Protein AF-A0A5P0Z0R4-F1 (afdb_monomer_lite)

Sequence (110 aa):
MEQRVRVVLVPADGFDPKLEEIGWFADQLAQVPAAAGAVPRRAAGVRVRLFCEGGQLGYAVEGPQRAAALLRTSAYADVEVGSGQEKSGGVPRIRFEGVPPVSASAGEEG

pLDDT: mean 79.07, std 16.14, range [39.25, 93.69]

Structure (mmCIF, N/CA/C/O backbone):
data_AF-A0A5P0Z0R4-F1
#
_entry.id   AF-A0A5P0Z0R4-F1
#
loop_
_atom_site.group_PDB
_atom_site.id
_atom_site.type_symbol
_atom_site.label_atom_id
_atom_site.label_alt_id
_atom_site.label_comp_id
_atom_site.label_asym_id
_atom_site.label_entity_id
_atom_site.label_seq_id
_atom_site.pdbx_PDB_ins_code
_atom_site.Cartn_x
_atom_site.Cartn_y
_atom_site.Cartn_z
_atom_site.occupancy
_atom_site.B_iso_or_equiv
_atom_site.auth_seq_id
_atom_site.auth_comp_id
_atom_site.auth_asym_id
_atom_site.auth_atom_id
_atom_site.pdbx_PDB_model_num
ATOM 1 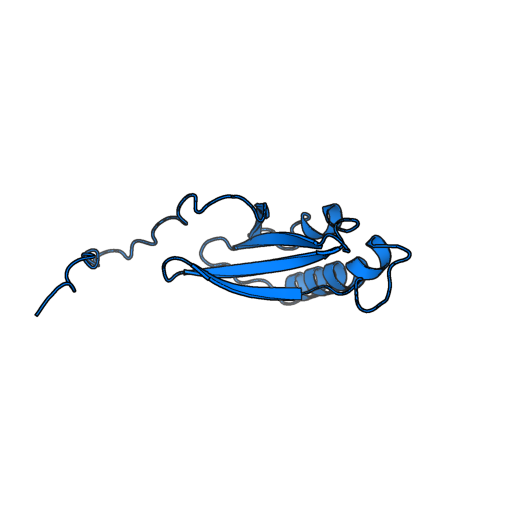N N . MET A 1 1 ? -13.808 19.358 9.668 1.00 51.12 1 MET A N 1
ATOM 2 C CA . MET A 1 1 ? -12.999 18.123 9.768 1.00 51.12 1 MET A CA 1
ATOM 3 C C . MET A 1 1 ? -12.632 17.687 8.364 1.00 51.12 1 MET A C 1
ATOM 5 O O . MET A 1 1 ? -13.532 17.506 7.556 1.00 51.12 1 MET A O 1
ATOM 9 N N . GLU A 1 2 ? -11.345 17.579 8.044 1.00 64.50 2 GLU A N 1
ATOM 10 C CA . GLU A 1 2 ? -10.914 17.054 6.744 1.00 64.50 2 GLU A CA 1
ATOM 11 C C . GLU A 1 2 ? -11.076 15.532 6.726 1.00 64.50 2 GLU A C 1
ATOM 13 O O . GLU A 1 2 ? -10.467 14.826 7.529 1.00 64.50 2 GLU A O 1
ATOM 18 N N . GLN A 1 3 ? -11.941 15.042 5.835 1.00 84.81 3 GLN A N 1
ATOM 19 C CA . GLN A 1 3 ? -12.183 13.613 5.663 1.00 84.81 3 GLN A CA 1
ATOM 20 C C . GLN A 1 3 ? -10.964 12.961 5.003 1.00 84.81 3 GLN A C 1
ATOM 22 O O . GLN A 1 3 ? -10.476 13.411 3.960 1.00 84.81 3 GLN A O 1
ATOM 27 N N . ARG A 1 4 ? -10.471 11.896 5.634 1.00 89.69 4 ARG A N 1
ATOM 28 C CA . ARG A 1 4 ? -9.402 11.047 5.114 1.00 89.69 4 ARG A CA 1
ATOM 29 C C . ARG A 1 4 ? -9.992 9.733 4.636 1.00 89.69 4 ARG A C 1
ATOM 31 O O . ARG A 1 4 ? -10.895 9.197 5.271 1.00 89.69 4 ARG A O 1
ATOM 38 N N . VAL A 1 5 ? -9.443 9.213 3.551 1.00 90.75 5 VAL A N 1
ATOM 39 C CA . VAL A 1 5 ? -9.730 7.863 3.076 1.00 90.75 5 VAL A CA 1
ATOM 40 C C . VAL A 1 5 ? -8.638 6.927 3.577 1.00 90.75 5 VAL A C 1
ATOM 42 O O . VAL A 1 5 ? -7.464 7.303 3.605 1.00 90.75 5 VAL A O 1
ATOM 45 N N . ARG A 1 6 ? -9.026 5.710 3.953 1.00 92.19 6 ARG A N 1
ATOM 46 C CA . ARG A 1 6 ? -8.116 4.604 4.249 1.00 92.19 6 ARG A CA 1
ATOM 47 C C . ARG A 1 6 ? -8.327 3.506 3.216 1.00 92.19 6 ARG A C 1
ATOM 49 O O . ARG A 1 6 ? -9.465 3.147 2.916 1.00 92.19 6 ARG A O 1
ATOM 56 N N . VAL A 1 7 ? -7.223 2.983 2.712 1.00 91.75 7 VAL A N 1
ATOM 57 C CA . VAL A 1 7 ? -7.177 1.902 1.734 1.00 91.75 7 VAL A CA 1
ATOM 58 C C . VAL A 1 7 ? -6.320 0.787 2.316 1.00 91.75 7 VAL A C 1
ATOM 60 O O . VAL A 1 7 ? -5.227 1.059 2.813 1.00 91.75 7 VAL A O 1
ATOM 63 N N . VAL A 1 8 ? -6.843 -0.437 2.324 1.00 92.00 8 VAL A N 1
ATOM 64 C CA . VAL A 1 8 ? -6.131 -1.617 2.832 1.00 92.00 8 VAL A CA 1
ATOM 65 C C . VAL A 1 8 ? -5.353 -2.236 1.680 1.00 92.00 8 VAL A C 1
ATOM 67 O O . VAL A 1 8 ? -5.882 -2.356 0.579 1.00 92.00 8 VAL A O 1
ATOM 70 N N . LEU A 1 9 ? -4.102 -2.595 1.939 1.00 90.88 9 LEU A N 1
ATOM 71 C CA . LEU A 1 9 ? -3.236 -3.275 0.986 1.00 90.88 9 LEU A CA 1
ATOM 72 C C . LEU A 1 9 ? -3.160 -4.743 1.395 1.00 90.88 9 LEU A C 1
ATOM 74 O O . LEU A 1 9 ? -2.734 -5.045 2.513 1.00 90.88 9 LEU A O 1
ATOM 78 N N . VAL A 1 10 ? -3.605 -5.626 0.507 1.00 89.81 10 VAL A N 1
ATOM 79 C CA . VAL A 1 10 ? -3.627 -7.073 0.724 1.00 89.81 10 VAL A CA 1
ATOM 80 C C . VAL A 1 10 ? -2.598 -7.700 -0.214 1.00 89.81 10 VAL A C 1
ATOM 82 O O . VAL A 1 10 ? -2.866 -7.818 -1.409 1.00 89.81 10 VAL A O 1
ATOM 85 N N . PRO A 1 11 ? -1.396 -8.032 0.282 1.00 88.62 11 PRO A N 1
ATOM 86 C CA . PRO A 1 11 ? -0.399 -8.710 -0.532 1.00 88.62 11 PRO A CA 1
ATOM 87 C C . PRO A 1 11 ? -0.829 -10.151 -0.819 1.00 88.62 11 PRO A C 1
ATOM 89 O O . PRO A 1 11 ? -1.399 -10.819 0.049 1.00 88.62 11 PRO A O 1
ATOM 92 N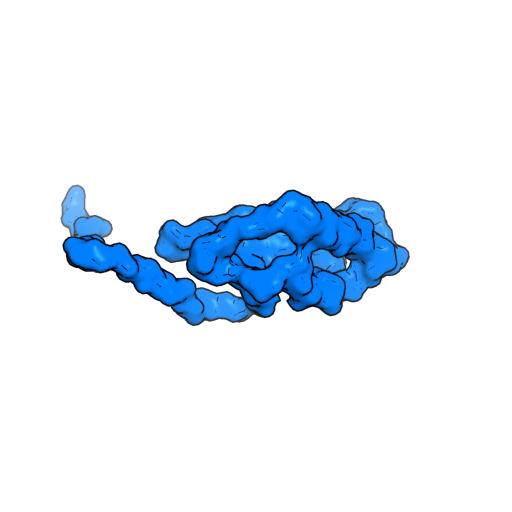 N . ALA A 1 12 ? -0.523 -10.630 -2.022 1.00 87.62 12 ALA A N 1
ATOM 93 C CA . ALA A 1 12 ? -0.631 -12.041 -2.361 1.00 87.62 12 ALA A CA 1
ATOM 94 C C . ALA A 1 12 ? 0.375 -12.892 -1.562 1.00 87.62 12 ALA A C 1
ATOM 96 O O . ALA A 1 12 ? 1.340 -12.386 -0.976 1.00 87.62 12 ALA A O 1
ATOM 97 N N . ASP A 1 13 ? 0.154 -14.207 -1.550 1.00 85.38 13 ASP A N 1
ATOM 98 C CA . ASP A 1 13 ? 1.109 -15.147 -0.963 1.00 85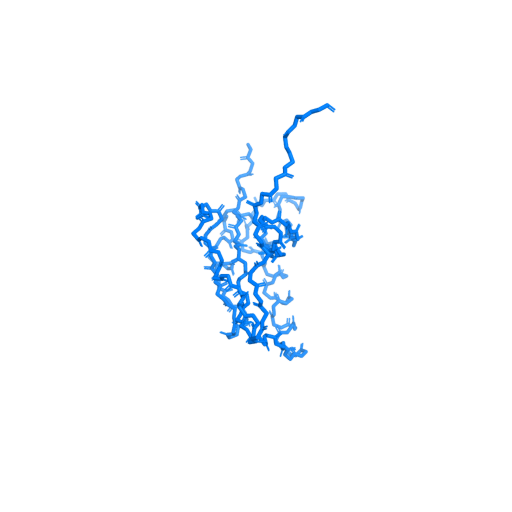.38 13 ASP A CA 1
ATOM 99 C C . ASP A 1 13 ? 2.455 -15.071 -1.700 1.00 85.38 13 ASP A C 1
ATOM 101 O O . ASP A 1 13 ? 2.499 -15.033 -2.930 1.00 85.38 13 ASP A O 1
ATOM 105 N N . GLY A 1 14 ? 3.553 -15.001 -0.944 1.00 85.50 14 GLY A N 1
ATOM 106 C CA . GLY A 1 14 ? 4.897 -14.873 -1.514 1.00 85.50 14 GLY A CA 1
ATOM 107 C C . GLY A 1 14 ? 5.233 -13.498 -2.104 1.00 85.50 14 GLY A C 1
ATOM 108 O O . GLY A 1 14 ? 6.215 -13.400 -2.833 1.00 85.50 14 GLY A O 1
ATOM 109 N N . PHE A 1 15 ? 4.457 -12.449 -1.799 1.00 89.06 15 PHE A N 1
ATOM 110 C CA . PHE A 1 15 ? 4.762 -11.079 -2.219 1.00 89.06 15 PHE A CA 1
ATOM 111 C C . PHE A 1 15 ? 6.201 -10.670 -1.853 1.00 89.06 15 PHE A C 1
ATOM 113 O O . PHE A 1 15 ? 6.538 -10.526 -0.675 1.00 89.06 15 PHE A O 1
ATOM 120 N N . ASP A 1 16 ? 7.023 -10.451 -2.880 1.00 91.06 16 ASP A N 1
ATOM 121 C CA . ASP A 1 16 ? 8.424 -10.032 -2.785 1.00 91.06 16 ASP A CA 1
ATOM 122 C C . ASP A 1 16 ? 8.695 -8.957 -3.854 1.00 91.06 16 ASP A C 1
ATOM 124 O O . ASP A 1 16 ? 9.092 -9.272 -4.981 1.00 91.06 16 ASP A O 1
ATOM 128 N N . PRO A 1 17 ? 8.377 -7.680 -3.563 1.00 89.75 17 PRO A N 1
ATOM 129 C CA . PRO A 1 17 ? 8.448 -6.621 -4.556 1.00 89.75 17 PRO A CA 1
ATOM 130 C C . PRO A 1 17 ? 9.896 -6.320 -4.929 1.00 89.75 17 PRO A C 1
ATOM 132 O O . PRO A 1 17 ? 10.786 -6.226 -4.078 1.00 89.75 17 PRO A O 1
ATOM 135 N N . LYS A 1 18 ? 10.129 -6.046 -6.210 1.00 92.81 18 LYS A N 1
ATOM 136 C CA . LYS A 1 18 ? 11.428 -5.552 -6.668 1.00 92.81 18 LYS A CA 1
ATOM 137 C C . LYS A 1 18 ? 11.653 -4.132 -6.162 1.00 92.81 18 LYS A C 1
ATOM 139 O O . LYS A 1 18 ? 10.722 -3.348 -5.991 1.00 92.81 18 LYS A O 1
ATOM 144 N N . LEU A 1 19 ? 12.923 -3.751 -6.024 1.00 93.38 19 LEU A N 1
ATOM 145 C CA . LEU A 1 19 ? 13.297 -2.394 -5.612 1.00 93.38 19 LEU A CA 1
ATOM 146 C C . LEU A 1 19 ? 12.696 -1.304 -6.519 1.00 93.38 19 LEU A C 1
ATOM 148 O O . LEU A 1 19 ? 12.347 -0.228 -6.044 1.00 93.38 19 LEU A O 1
ATOM 152 N N . GLU A 1 20 ? 12.548 -1.594 -7.812 1.00 92.81 20 GLU A N 1
ATOM 153 C CA . GLU A 1 20 ? 11.902 -0.701 -8.776 1.00 92.81 20 GLU A CA 1
ATOM 154 C C . GLU A 1 20 ? 10.418 -0.468 -8.450 1.00 92.81 20 GLU A C 1
ATOM 156 O O . GLU A 1 20 ? 9.969 0.676 -8.419 1.00 92.81 20 GLU A O 1
ATOM 161 N N . GLU A 1 21 ? 9.680 -1.526 -8.109 1.00 90.06 21 GLU A N 1
ATOM 162 C CA . GLU A 1 21 ? 8.263 -1.441 -7.735 1.00 90.06 21 GLU A CA 1
ATOM 163 C C . GLU A 1 21 ? 8.080 -0.674 -6.419 1.00 90.06 21 GLU A C 1
ATOM 165 O O . GLU A 1 21 ? 7.150 0.121 -6.273 1.00 90.06 21 GLU A O 1
ATOM 170 N N . ILE A 1 22 ? 9.025 -0.836 -5.484 1.00 92.25 22 ILE A N 1
ATOM 171 C CA . ILE A 1 22 ? 9.086 -0.023 -4.261 1.00 92.25 22 ILE A CA 1
ATOM 172 C C . ILE A 1 22 ? 9.262 1.462 -4.612 1.00 92.25 22 ILE A C 1
ATOM 174 O O . ILE A 1 22 ? 8.599 2.319 -4.020 1.00 92.25 22 ILE A O 1
ATOM 178 N N . GLY A 1 23 ? 10.125 1.772 -5.584 1.00 93.69 23 GLY A N 1
ATOM 179 C CA . GLY A 1 23 ? 10.336 3.126 -6.096 1.00 93.69 23 GLY A CA 1
ATOM 180 C C . GLY A 1 23 ? 9.070 3.722 -6.710 1.00 93.69 23 GLY A C 1
ATOM 181 O O . GLY A 1 23 ? 8.668 4.821 -6.331 1.00 93.69 23 GLY A O 1
ATOM 182 N N . TRP A 1 24 ? 8.381 2.974 -7.574 1.00 92.12 24 TRP A N 1
ATOM 183 C CA . TRP A 1 24 ? 7.119 3.416 -8.178 1.00 92.12 24 TRP A CA 1
ATOM 184 C C . TRP A 1 24 ? 6.041 3.691 -7.137 1.00 92.12 24 TRP A C 1
ATOM 186 O O . TRP A 1 24 ? 5.335 4.699 -7.222 1.00 92.12 24 TRP A O 1
ATOM 196 N N . PHE A 1 25 ? 5.933 2.838 -6.118 1.00 91.88 25 PHE A N 1
ATOM 197 C CA . PHE A 1 25 ? 5.000 3.081 -5.029 1.00 91.88 25 PHE A CA 1
ATOM 198 C C . PHE A 1 25 ? 5.367 4.339 -4.233 1.00 91.88 25 PHE A C 1
ATOM 200 O O . PHE A 1 25 ? 4.491 5.152 -3.936 1.00 91.88 25 PHE A O 1
ATOM 207 N N . ALA A 1 26 ? 6.649 4.547 -3.923 1.00 92.00 26 ALA A N 1
ATOM 208 C CA . ALA A 1 26 ? 7.112 5.761 -3.254 1.00 92.00 26 ALA A CA 1
ATOM 209 C C . ALA A 1 26 ? 6.796 7.029 -4.070 1.00 92.00 26 ALA A C 1
ATOM 211 O O . ALA A 1 26 ? 6.262 7.994 -3.511 1.00 92.00 26 ALA A O 1
ATOM 212 N N . ASP A 1 27 ? 7.040 7.006 -5.382 1.00 92.69 27 ASP A N 1
ATOM 213 C CA . ASP A 1 27 ? 6.707 8.105 -6.289 1.00 92.69 27 ASP A CA 1
ATOM 214 C C . ASP A 1 27 ? 5.196 8.366 -6.327 1.00 92.69 27 ASP A C 1
ATOM 216 O O . ASP A 1 27 ? 4.761 9.516 -6.220 1.00 92.69 27 ASP A O 1
ATOM 220 N N . GLN A 1 28 ? 4.371 7.315 -6.379 1.00 91.94 28 GLN A N 1
ATOM 221 C CA . GLN A 1 28 ? 2.914 7.442 -6.302 1.00 91.94 28 GLN A CA 1
ATOM 222 C C . GLN A 1 28 ? 2.475 8.137 -5.003 1.00 91.94 28 GLN A C 1
ATOM 224 O O . GLN A 1 28 ? 1.646 9.051 -5.034 1.00 91.94 28 GLN A O 1
ATOM 229 N N . LEU A 1 29 ? 3.036 7.750 -3.852 1.00 91.88 29 LEU A N 1
ATOM 230 C CA . LEU A 1 29 ? 2.715 8.390 -2.571 1.00 91.88 29 LEU A CA 1
ATOM 231 C C . LEU A 1 29 ? 3.175 9.855 -2.526 1.00 91.88 29 LEU A C 1
ATOM 233 O O . LEU A 1 29 ? 2.481 10.696 -1.946 1.00 91.88 29 LEU A O 1
ATOM 237 N N . ALA A 1 30 ? 4.297 10.187 -3.168 1.00 91.75 30 ALA A N 1
ATOM 238 C CA . ALA A 1 30 ? 4.794 11.558 -3.271 1.00 91.75 30 ALA A CA 1
ATOM 239 C C . ALA A 1 30 ? 3.874 12.475 -4.103 1.00 91.75 30 ALA A C 1
ATOM 241 O O . ALA A 1 30 ? 3.863 13.686 -3.878 1.00 91.75 30 ALA A O 1
ATOM 242 N N . GLN A 1 31 ? 3.056 11.917 -5.005 1.00 91.19 31 GLN A N 1
ATOM 243 C CA . GLN A 1 31 ? 2.069 12.660 -5.805 1.00 91.19 31 GLN A CA 1
ATOM 244 C C . GLN A 1 31 ? 0.766 12.975 -5.045 1.00 91.19 31 GLN A C 1
ATOM 246 O O . GLN A 1 31 ? 0.008 13.864 -5.443 1.00 91.19 31 GLN A O 1
ATOM 251 N N . VAL A 1 32 ? 0.492 12.301 -3.922 1.00 90.69 32 VAL A N 1
ATOM 252 C CA . VAL A 1 32 ? -0.758 12.475 -3.156 1.00 90.69 32 VAL A CA 1
ATOM 253 C C . VAL A 1 32 ? -1.006 13.922 -2.700 1.00 90.69 32 VAL A C 1
ATOM 255 O O . VAL A 1 32 ? -2.135 14.393 -2.863 1.00 90.69 32 VAL A O 1
ATOM 258 N N . PRO A 1 33 ? -0.014 14.677 -2.180 1.00 87.81 33 PRO A N 1
ATOM 259 C CA . PRO A 1 33 ? -0.217 16.079 -1.826 1.00 87.81 33 PRO A CA 1
ATOM 260 C C . PRO A 1 33 ? -0.641 16.952 -3.011 1.00 87.81 33 PRO A C 1
ATOM 262 O O . PRO A 1 33 ? -1.493 17.821 -2.840 1.00 87.81 33 PRO A O 1
ATOM 265 N N . ALA A 1 34 ? -0.093 16.708 -4.207 1.00 87.88 34 ALA A N 1
ATOM 266 C CA . ALA A 1 34 ? -0.479 17.432 -5.417 1.00 87.88 34 ALA A CA 1
ATOM 267 C C . ALA A 1 34 ? -1.924 17.095 -5.825 1.00 87.88 34 ALA A C 1
ATOM 269 O O . ALA A 1 34 ? -2.718 17.997 -6.095 1.00 87.88 34 ALA A O 1
ATOM 270 N N . ALA A 1 35 ? -2.302 15.813 -5.765 1.00 86.69 35 ALA A N 1
ATOM 271 C CA . ALA A 1 35 ? -3.665 15.354 -6.046 1.00 86.69 35 ALA A CA 1
ATOM 272 C C . ALA A 1 35 ? -4.709 15.867 -5.030 1.00 86.69 35 ALA A C 1
ATOM 274 O O . ALA A 1 35 ? -5.891 15.989 -5.349 1.00 86.69 35 ALA A O 1
ATOM 275 N N . ALA A 1 36 ? -4.294 16.189 -3.801 1.00 85.44 36 ALA A N 1
ATOM 276 C CA . ALA A 1 36 ? -5.177 16.737 -2.772 1.00 85.44 36 ALA A CA 1
ATOM 277 C C . ALA A 1 36 ? -5.587 18.205 -3.024 1.00 85.44 36 ALA A C 1
ATOM 279 O O . ALA A 1 36 ? -6.601 18.666 -2.484 1.00 85.44 36 ALA A O 1
ATOM 280 N N . GLY A 1 37 ? -4.841 18.929 -3.866 1.00 85.12 37 GLY A N 1
ATOM 281 C CA . GLY A 1 37 ? -5.086 20.329 -4.206 1.00 85.12 37 GLY A CA 1
ATOM 282 C C . GLY A 1 37 ? -4.793 21.294 -3.053 1.00 85.12 37 GLY A C 1
ATOM 283 O O . GLY A 1 37 ? -3.894 21.072 -2.246 1.00 85.12 37 GLY A O 1
ATOM 284 N N . ALA A 1 38 ? -5.552 22.392 -2.975 1.00 80.81 38 ALA A N 1
ATOM 285 C CA . ALA A 1 38 ? -5.374 23.439 -1.966 1.00 80.81 38 ALA A CA 1
ATOM 286 C C . ALA A 1 38 ? -5.857 22.994 -0.570 1.00 80.81 38 ALA A C 1
ATOM 288 O O . ALA A 1 38 ? -6.909 23.418 -0.093 1.00 80.81 38 ALA A O 1
ATOM 289 N N . VAL A 1 39 ? -5.086 22.122 0.077 1.00 80.69 39 VAL A N 1
ATOM 290 C CA . VAL A 1 39 ? -5.248 21.740 1.485 1.00 80.69 39 VAL A CA 1
ATOM 291 C C . VAL A 1 39 ? -3.995 22.118 2.281 1.00 80.69 39 VAL A C 1
ATOM 293 O O . VAL A 1 39 ? -2.894 22.162 1.721 1.00 80.69 39 VAL A O 1
ATOM 296 N N . PRO A 1 40 ? -4.106 22.389 3.594 1.00 80.19 40 PRO A N 1
ATOM 297 C CA . PRO A 1 40 ? -2.940 22.652 4.427 1.00 80.19 40 PRO A CA 1
ATOM 298 C C . PRO A 1 40 ? -1.930 21.501 4.353 1.00 80.19 40 PRO A C 1
ATOM 300 O O . PRO A 1 40 ? -2.305 20.328 4.364 1.00 80.19 40 PRO A O 1
ATOM 303 N N . ARG A 1 41 ? -0.628 21.812 4.378 1.00 74.38 41 ARG A N 1
ATOM 304 C CA . ARG A 1 41 ? 0.456 20.810 4.267 1.00 74.38 41 ARG A CA 1
ATOM 305 C C . ARG A 1 41 ? 0.316 19.645 5.257 1.00 74.38 41 ARG A C 1
ATOM 307 O O . ARG A 1 41 ? 0.646 18.510 4.933 1.00 74.38 41 ARG A O 1
ATOM 314 N N . ARG A 1 42 ? -0.193 19.912 6.466 1.00 75.31 42 ARG A N 1
ATOM 315 C CA . ARG A 1 42 ? -0.441 18.888 7.499 1.00 75.31 42 ARG A CA 1
ATOM 316 C C . ARG A 1 42 ? -1.587 17.940 7.140 1.00 75.31 42 ARG A C 1
ATOM 318 O O . ARG A 1 42 ? -1.562 16.779 7.541 1.00 75.31 42 ARG A O 1
ATOM 325 N N . ALA A 1 43 ? -2.575 18.417 6.394 1.00 78.69 43 ALA A N 1
ATOM 326 C CA . ALA A 1 43 ? -3.717 17.624 5.979 1.00 78.69 43 ALA A CA 1
ATOM 327 C C . ALA A 1 43 ? -3.451 16.845 4.679 1.00 78.69 43 ALA A C 1
ATOM 329 O O . ALA A 1 43 ? -3.934 15.726 4.554 1.00 78.69 43 ALA A O 1
ATOM 330 N N . ALA A 1 44 ? -2.576 17.356 3.805 1.00 83.19 44 ALA A N 1
ATOM 331 C CA . ALA A 1 44 ? -2.136 16.706 2.563 1.00 83.19 44 ALA A CA 1
ATOM 332 C C . ALA A 1 44 ? -1.347 15.393 2.751 1.00 83.19 44 ALA A C 1
ATOM 334 O O . ALA A 1 44 ? -1.199 14.620 1.808 1.00 83.19 44 ALA A O 1
ATOM 335 N N . GLY A 1 45 ? -0.785 15.163 3.941 1.00 87.81 45 GLY A N 1
ATOM 336 C CA . GLY A 1 45 ? 0.151 14.062 4.178 1.00 87.81 45 GLY A CA 1
ATOM 337 C C . GLY A 1 45 ? -0.473 12.669 4.055 1.00 87.81 45 GLY A C 1
ATOM 338 O O . GLY A 1 45 ? -1.600 12.441 4.511 1.00 87.81 45 GLY A O 1
ATOM 339 N N . VAL A 1 46 ? 0.313 11.741 3.507 1.00 91.38 46 VAL A N 1
ATOM 340 C CA . VAL A 1 46 ? 0.053 10.295 3.499 1.00 91.38 46 VAL A CA 1
ATOM 341 C C . VAL A 1 46 ? 0.504 9.679 4.821 1.00 91.38 46 VAL A C 1
ATOM 343 O O . VAL A 1 46 ? 1.503 10.100 5.405 1.00 91.38 46 VAL A O 1
ATOM 346 N N . ARG A 1 47 ? -0.221 8.667 5.294 1.00 91.75 47 ARG A N 1
ATOM 347 C CA . ARG A 1 47 ? 0.168 7.834 6.435 1.00 91.75 47 ARG A CA 1
ATOM 348 C C . ARG A 1 47 ? 0.198 6.376 6.006 1.00 91.75 47 ARG A C 1
ATOM 350 O O . ARG A 1 47 ? -0.803 5.875 5.502 1.00 91.75 47 ARG A O 1
ATOM 357 N N . VAL A 1 48 ? 1.310 5.704 6.269 1.00 90.69 48 VAL A N 1
ATOM 358 C CA . VAL A 1 48 ? 1.398 4.242 6.204 1.00 90.69 48 VAL A CA 1
ATOM 359 C C . VAL A 1 48 ? 1.022 3.707 7.580 1.00 90.69 48 VAL A C 1
ATOM 361 O O . VAL A 1 48 ? 1.538 4.178 8.596 1.00 90.69 48 VAL A O 1
ATOM 364 N N . ARG A 1 49 ? 0.076 2.773 7.630 1.00 91.44 49 ARG A N 1
ATOM 365 C CA . ARG A 1 49 ? -0.436 2.188 8.866 1.00 91.44 49 ARG A CA 1
ATOM 366 C C . ARG A 1 49 ? -0.188 0.694 8.863 1.00 91.44 49 ARG A C 1
ATOM 368 O O . ARG A 1 49 ? -0.579 -0.003 7.933 1.00 91.44 49 ARG A O 1
ATOM 375 N N . LEU A 1 50 ? 0.401 0.239 9.955 1.00 89.81 50 LEU A N 1
ATOM 376 C CA . LEU A 1 50 ? 0.497 -1.159 10.335 1.00 89.81 50 LEU A CA 1
ATOM 377 C C . LEU A 1 50 ? -0.536 -1.386 11.431 1.00 89.81 50 LEU A C 1
ATOM 379 O O . LEU A 1 50 ? -0.6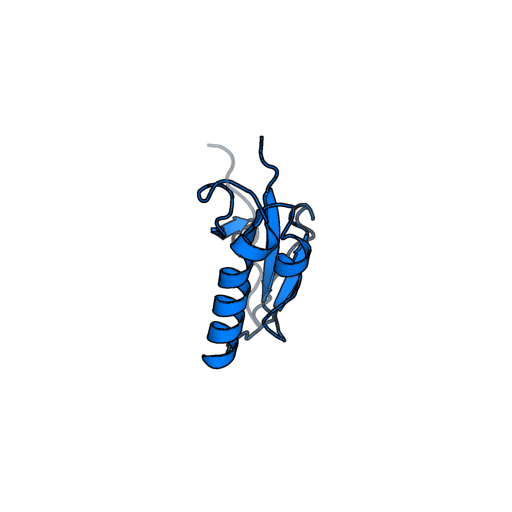73 -0.560 12.339 1.00 89.81 50 LEU A O 1
ATOM 383 N N . PHE A 1 51 ? -1.297 -2.461 11.330 1.00 87.06 51 PHE A N 1
ATOM 384 C CA . PHE A 1 51 ? -2.278 -2.831 12.339 1.00 87.06 51 PHE A CA 1
ATOM 385 C C . PHE A 1 51 ? -2.337 -4.348 12.466 1.00 87.06 51 PHE A C 1
ATOM 387 O O . PHE A 1 51 ? -1.877 -5.060 11.583 1.00 87.06 51 PHE A O 1
ATOM 394 N N . CYS A 1 52 ? -2.877 -4.839 13.574 1.00 85.62 52 CYS A N 1
ATOM 395 C CA . CYS A 1 52 ? -3.113 -6.259 13.778 1.00 85.62 52 CYS A CA 1
ATOM 396 C C . CYS A 1 52 ? -4.602 -6.465 14.041 1.00 85.62 52 CYS A C 1
ATOM 398 O O . CYS A 1 52 ? -5.171 -5.789 14.899 1.00 85.62 52 CYS A O 1
ATOM 400 N N . GLU A 1 53 ? -5.226 -7.370 13.299 1.00 82.44 53 GLU A N 1
ATOM 401 C CA . GLU A 1 53 ? -6.628 -7.746 13.466 1.00 82.44 53 GLU A CA 1
ATOM 402 C C . GLU A 1 53 ? -6.725 -9.270 13.399 1.00 82.44 53 GLU A C 1
ATOM 404 O O . GLU A 1 53 ? -6.160 -9.888 12.502 1.00 82.44 53 GLU A O 1
ATOM 409 N N . GLY A 1 54 ? -7.350 -9.903 14.396 1.00 83.94 54 GLY A N 1
ATOM 410 C CA . GLY A 1 54 ? -7.448 -11.369 14.444 1.00 83.94 54 GLY A CA 1
ATOM 411 C C . GLY A 1 54 ? -6.098 -12.102 14.501 1.00 83.94 54 GLY A C 1
ATOM 412 O O . GLY A 1 54 ? -6.013 -13.252 14.083 1.00 83.94 54 GLY A O 1
ATOM 413 N N . GLY A 1 55 ? -5.038 -11.444 14.986 1.00 84.06 55 GLY A N 1
ATOM 414 C CA . GLY A 1 55 ? -3.678 -11.996 14.990 1.00 84.06 55 GLY A CA 1
ATOM 415 C C . GLY A 1 55 ? -2.952 -11.894 13.644 1.00 84.06 55 GLY A C 1
ATOM 416 O O . GLY A 1 55 ? -1.868 -12.452 13.502 1.00 84.06 55 GLY A O 1
ATOM 417 N N . GLN A 1 56 ? -3.524 -11.187 12.666 1.00 80.50 56 GLN A N 1
ATOM 418 C CA . GLN A 1 56 ? -2.944 -11.005 11.338 1.00 80.50 56 GLN A CA 1
ATOM 419 C C . GLN A 1 56 ? -2.467 -9.569 11.145 1.00 80.50 56 GLN A C 1
ATOM 421 O O . GLN A 1 56 ? -3.160 -8.614 11.502 1.00 80.50 56 GLN A O 1
ATOM 426 N N . LEU A 1 57 ? -1.273 -9.423 10.570 1.00 83.62 57 LEU A N 1
ATOM 427 C CA . LEU A 1 57 ? -0.698 -8.130 10.221 1.00 83.62 57 LEU A CA 1
ATOM 428 C C . LEU A 1 57 ? -1.408 -7.562 8.989 1.00 83.62 57 LEU A C 1
ATOM 430 O O . LEU A 1 57 ? -1.457 -8.197 7.941 1.00 83.62 57 LEU A O 1
ATOM 434 N N . GLY A 1 58 ? -1.934 -6.351 9.125 1.00 89.06 58 GLY A N 1
ATOM 435 C CA . GLY A 1 58 ? -2.563 -5.592 8.059 1.00 89.06 58 GLY A CA 1
ATOM 436 C C . GLY A 1 58 ? -1.778 -4.328 7.723 1.00 89.06 58 GLY A C 1
ATOM 437 O O . GLY A 1 58 ? -1.218 -3.658 8.600 1.00 89.06 58 GLY A O 1
ATOM 438 N N . TYR A 1 59 ? -1.806 -3.970 6.442 1.00 90.25 59 TYR A N 1
ATOM 439 C CA . TYR A 1 59 ? -1.191 -2.764 5.903 1.00 90.25 59 TYR A CA 1
ATOM 440 C C . TYR A 1 59 ? -2.269 -1.852 5.333 1.00 90.25 59 TYR A C 1
ATOM 442 O O . TYR A 1 59 ? -3.220 -2.297 4.692 1.00 90.25 59 TYR A O 1
ATOM 450 N N . ALA A 1 60 ? -2.153 -0.554 5.581 1.00 92.31 60 ALA A N 1
ATOM 451 C CA . ALA A 1 60 ? -3.051 0.421 4.988 1.00 92.31 60 ALA A CA 1
ATOM 452 C C . ALA A 1 60 ? -2.339 1.733 4.681 1.00 92.31 60 ALA A C 1
ATOM 454 O O . ALA A 1 60 ? -1.423 2.143 5.394 1.00 92.31 60 ALA A O 1
ATOM 455 N N . VAL A 1 61 ? -2.829 2.429 3.662 1.00 92.94 61 VAL A N 1
ATOM 456 C CA . VAL A 1 61 ? -2.459 3.812 3.368 1.00 92.94 61 VAL A CA 1
ATOM 457 C C . VAL A 1 61 ? -3.646 4.728 3.607 1.00 92.94 61 VAL A C 1
ATOM 459 O O . VAL A 1 61 ? -4.787 4.427 3.256 1.00 92.94 61 VAL A O 1
ATOM 462 N N . GLU A 1 62 ? -3.383 5.853 4.258 1.00 92.62 62 GLU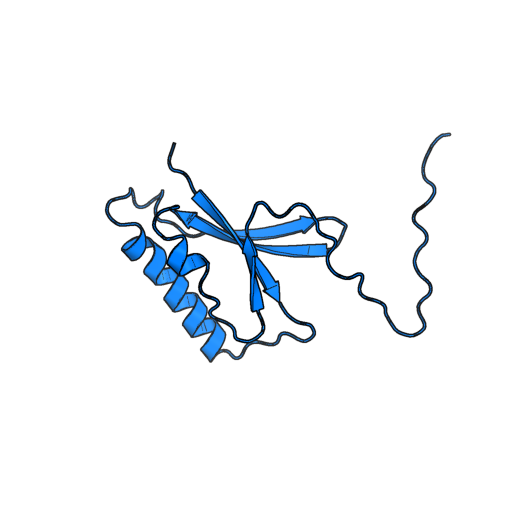 A N 1
ATOM 463 C CA . GLU A 1 62 ? -4.386 6.860 4.578 1.00 92.62 62 GLU A CA 1
ATOM 464 C C . GLU A 1 62 ? -3.957 8.213 4.016 1.00 92.62 62 GLU A C 1
ATOM 466 O O . GLU A 1 62 ? -2.814 8.639 4.182 1.00 92.62 62 GLU A O 1
ATOM 471 N N . GLY A 1 63 ? -4.888 8.925 3.389 1.00 92.06 63 GLY A N 1
ATOM 472 C CA . GLY A 1 63 ? -4.633 10.249 2.835 1.00 92.06 63 GLY A CA 1
ATOM 473 C C . GLY A 1 63 ? -5.915 11.050 2.622 1.00 92.06 63 GLY A C 1
ATOM 474 O O . GLY A 1 63 ? -6.994 10.621 3.038 1.00 92.06 63 GLY A O 1
ATOM 475 N N . PRO A 1 64 ? -5.816 12.246 2.026 1.00 91.69 64 PRO A N 1
ATOM 476 C CA . PRO A 1 64 ? -6.971 13.103 1.775 1.00 91.69 64 PRO A CA 1
ATOM 477 C C . PRO A 1 64 ? -8.013 12.405 0.898 1.00 91.69 64 PRO A C 1
ATOM 479 O O . PRO A 1 64 ? -7.657 11.785 -0.103 1.00 91.69 64 PRO A O 1
ATOM 482 N N . GLN A 1 65 ? -9.304 12.577 1.201 1.00 90.38 65 GLN A N 1
ATOM 483 C CA . GLN A 1 65 ? -10.394 12.025 0.380 1.00 90.38 65 GLN A CA 1
ATOM 484 C C . GLN A 1 65 ? -10.290 12.434 -1.103 1.00 90.38 65 GLN A C 1
ATOM 486 O O . GLN A 1 65 ? -10.665 11.675 -1.991 1.00 90.38 65 GLN A O 1
ATOM 491 N N . ARG A 1 66 ? -9.750 13.624 -1.387 1.00 89.75 66 ARG A N 1
ATOM 492 C CA . ARG A 1 66 ? -9.541 14.123 -2.757 1.00 89.75 66 ARG A CA 1
ATOM 493 C C . ARG A 1 66 ? -8.526 13.303 -3.557 1.00 89.75 66 ARG A C 1
ATOM 495 O O . ARG A 1 66 ? -8.665 13.193 -4.765 1.00 89.75 66 ARG A O 1
ATOM 502 N N . ALA A 1 67 ? -7.564 12.677 -2.884 1.00 91.12 67 ALA A N 1
ATOM 503 C CA . ALA A 1 67 ? -6.567 11.809 -3.504 1.00 91.12 67 ALA A CA 1
ATOM 504 C C . ALA A 1 67 ? -6.983 10.325 -3.496 1.00 91.12 67 ALA A C 1
ATOM 506 O O . ALA A 1 67 ? -6.168 9.446 -3.762 1.00 91.12 67 ALA A O 1
ATOM 507 N N . ALA A 1 68 ? -8.247 10.018 -3.187 1.00 90.31 68 ALA A N 1
ATOM 508 C CA . ALA A 1 68 ? -8.692 8.641 -3.004 1.00 90.31 68 ALA A CA 1
ATOM 509 C C . ALA A 1 68 ? -8.606 7.781 -4.271 1.00 90.31 68 ALA A C 1
ATOM 511 O O . ALA A 1 68 ? -8.470 6.571 -4.155 1.00 90.31 68 ALA A O 1
ATOM 512 N N . ALA A 1 69 ? -8.698 8.374 -5.464 1.00 90.00 69 ALA A N 1
ATOM 513 C CA . ALA A 1 69 ? -8.479 7.642 -6.711 1.00 90.00 69 ALA A CA 1
ATOM 514 C C . ALA A 1 69 ? -7.022 7.168 -6.815 1.00 90.00 69 ALA A C 1
ATOM 516 O O . ALA A 1 69 ? -6.782 5.984 -7.003 1.00 90.00 69 ALA A O 1
ATOM 517 N N . LEU A 1 70 ? -6.065 8.070 -6.571 1.00 91.12 70 LEU A N 1
ATOM 518 C CA . LEU A 1 70 ? -4.635 7.760 -6.590 1.00 91.12 70 LEU A CA 1
ATOM 519 C C . LEU A 1 70 ? -4.258 6.707 -5.537 1.00 91.12 70 LEU A C 1
ATOM 521 O O . LEU A 1 70 ? -3.468 5.817 -5.815 1.00 91.12 70 LEU A O 1
ATOM 525 N N . LEU A 1 71 ? -4.851 6.779 -4.341 1.00 90.31 71 LEU A N 1
ATOM 526 C CA . LEU A 1 71 ? -4.609 5.798 -3.277 1.00 90.31 71 LEU A CA 1
ATOM 527 C C . LEU A 1 71 ? -5.216 4.418 -3.560 1.00 90.31 71 LEU A C 1
ATOM 529 O O . LEU A 1 71 ? -4.802 3.453 -2.927 1.00 90.31 71 LEU A O 1
ATOM 533 N N . ARG A 1 72 ? -6.207 4.322 -4.455 1.00 89.56 72 ARG A N 1
ATOM 534 C CA . ARG A 1 72 ? -6.819 3.046 -4.856 1.00 89.56 72 ARG A CA 1
ATOM 535 C C . ARG A 1 72 ? -6.128 2.393 -6.048 1.00 89.56 72 ARG A C 1
ATOM 537 O O . ARG A 1 72 ? -6.406 1.235 -6.340 1.00 89.56 72 ARG A O 1
ATOM 544 N N . THR A 1 73 ? -5.251 3.112 -6.736 1.00 86.06 73 THR A N 1
ATOM 545 C CA . THR A 1 73 ? -4.419 2.525 -7.780 1.00 86.06 73 THR A CA 1
ATOM 546 C C . THR A 1 73 ? -3.342 1.676 -7.118 1.00 86.06 73 THR A C 1
ATOM 548 O O . THR A 1 73 ? -2.542 2.193 -6.332 1.00 86.06 73 THR A O 1
ATOM 551 N N . SER A 1 74 ? -3.333 0.373 -7.407 1.00 74.12 74 SER A N 1
ATOM 552 C CA . SER A 1 74 ? -2.256 -0.496 -6.937 1.00 74.12 74 SER A CA 1
ATOM 553 C C . SER A 1 74 ? -0.978 -0.189 -7.708 1.00 74.12 74 SER A C 1
ATOM 555 O O . SER A 1 74 ? -0.990 -0.163 -8.938 1.00 74.12 74 SER A O 1
ATOM 557 N N . ALA A 1 75 ? 0.112 0.057 -6.983 1.00 74.31 75 ALA A N 1
ATOM 558 C CA . ALA A 1 75 ? 1.440 0.222 -7.574 1.00 74.31 75 ALA A CA 1
ATOM 559 C C . ALA A 1 75 ? 2.201 -1.108 -7.695 1.00 74.31 75 ALA A C 1
ATOM 561 O O . ALA A 1 75 ? 3.238 -1.154 -8.347 1.00 74.31 75 ALA A O 1
ATOM 562 N N . TYR A 1 76 ? 1.694 -2.171 -7.066 1.00 85.75 76 TYR A N 1
ATOM 563 C CA . TYR A 1 76 ? 2.280 -3.504 -7.108 1.00 85.75 76 TYR A CA 1
ATOM 564 C C . TYR A 1 76 ? 1.322 -4.447 -7.827 1.00 85.75 76 TYR A C 1
ATOM 566 O O . TYR A 1 76 ? 0.122 -4.436 -7.550 1.00 85.75 76 TYR A O 1
ATOM 574 N N . ALA A 1 77 ? 1.846 -5.277 -8.725 1.00 84.38 77 ALA A N 1
ATOM 575 C CA . ALA A 1 77 ? 1.022 -6.225 -9.472 1.00 84.38 77 ALA A CA 1
ATOM 576 C C . ALA A 1 77 ? 0.323 -7.239 -8.546 1.00 84.38 77 ALA A C 1
ATOM 578 O O . ALA A 1 77 ? -0.854 -7.534 -8.738 1.00 84.38 77 ALA A O 1
ATOM 579 N N . ASP A 1 78 ? 1.025 -7.691 -7.505 1.00 87.62 78 ASP A N 1
ATOM 580 C CA . ASP A 1 78 ? 0.582 -8.747 -6.586 1.00 87.62 78 ASP A CA 1
ATOM 581 C C . ASP A 1 78 ? -0.019 -8.204 -5.275 1.00 87.62 78 ASP A C 1
ATOM 583 O O . ASP A 1 78 ? 0.034 -8.854 -4.228 1.00 87.62 78 ASP A O 1
ATOM 587 N N . VAL A 1 79 ? -0.568 -6.984 -5.302 1.00 89.19 79 VAL A N 1
ATOM 588 C CA . VAL A 1 79 ? -1.254 -6.381 -4.150 1.00 89.19 79 VAL A CA 1
ATOM 589 C C . VAL A 1 79 ? -2.650 -5.938 -4.549 1.00 89.19 79 VAL A C 1
ATOM 591 O O . VAL A 1 79 ? -2.831 -5.089 -5.426 1.00 89.19 79 VAL A O 1
ATOM 594 N N . GLU A 1 80 ? -3.639 -6.460 -3.834 1.00 88.88 80 GLU A N 1
ATOM 595 C CA . GLU A 1 80 ? -5.024 -6.035 -3.946 1.00 88.88 80 GLU A CA 1
ATOM 596 C C . GLU A 1 80 ? -5.308 -4.833 -3.038 1.00 88.88 80 GLU A C 1
ATOM 598 O O . GLU A 1 80 ? -4.725 -4.650 -1.964 1.00 88.88 80 GLU A O 1
ATOM 603 N N . VAL A 1 81 ? -6.238 -3.993 -3.484 1.00 88.69 81 VAL A N 1
ATOM 604 C CA . VAL A 1 81 ? -6.599 -2.731 -2.839 1.00 88.69 81 VAL A CA 1
ATOM 605 C C . VAL A 1 81 ? -8.026 -2.851 -2.310 1.00 88.69 81 VAL A C 1
ATOM 607 O O . VAL A 1 81 ? -8.994 -2.746 -3.061 1.00 88.69 81 VAL A O 1
ATOM 610 N N . GLY A 1 82 ? -8.154 -3.042 -0.998 1.00 81.44 82 GLY A N 1
ATOM 611 C CA . GLY A 1 82 ? -9.434 -3.154 -0.299 1.00 81.44 82 GLY A CA 1
ATOM 612 C C . GLY A 1 82 ? -9.977 -1.807 0.179 1.00 81.44 82 GLY A C 1
ATOM 613 O O . GLY A 1 82 ? -9.226 -0.865 0.477 1.00 81.44 82 GLY A O 1
ATOM 614 N N . SER A 1 83 ? -11.302 -1.699 0.307 1.00 67.94 83 SER A N 1
ATOM 615 C CA . SER A 1 83 ? -11.921 -0.498 0.866 1.00 67.94 83 SER A CA 1
ATOM 616 C C . SER A 1 83 ? -11.863 -0.522 2.401 1.00 67.94 83 SER A C 1
ATOM 618 O O . SER A 1 83 ? -12.193 -1.513 3.044 1.00 67.94 83 SER A O 1
ATOM 620 N N . GLY A 1 84 ? -11.442 0.584 3.029 1.00 59.66 84 GLY A N 1
ATOM 621 C CA . GLY A 1 84 ? -11.235 0.684 4.485 1.00 59.66 84 GLY A CA 1
ATOM 622 C C . GLY A 1 84 ? -12.489 0.592 5.374 1.00 59.66 84 GLY A C 1
ATOM 623 O O . GLY A 1 84 ? -12.429 1.011 6.529 1.00 59.66 84 GLY A O 1
ATOM 624 N N . GLN A 1 85 ? -13.608 0.083 4.851 1.00 46.94 85 GLN A N 1
ATOM 625 C CA . GLN A 1 85 ? -14.829 -0.256 5.592 1.00 46.94 85 GLN A CA 1
ATOM 626 C C . GLN A 1 85 ? -15.366 -1.660 5.278 1.00 46.94 85 GLN A C 1
ATOM 628 O O . GLN A 1 85 ? -16.465 -2.002 5.720 1.00 46.94 85 GLN A O 1
ATOM 633 N N . GLU A 1 86 ? -14.613 -2.501 4.574 1.00 44.66 86 GLU A N 1
ATOM 634 C CA . GLU A 1 86 ? -14.944 -3.919 4.532 1.00 44.66 86 GLU A CA 1
ATOM 635 C C . GLU A 1 86 ? -14.601 -4.520 5.891 1.00 44.66 86 GLU A C 1
ATOM 637 O O . GLU A 1 86 ? -13.450 -4.801 6.218 1.00 44.66 86 GLU A O 1
ATOM 642 N N . LYS A 1 87 ? -15.646 -4.629 6.725 1.00 40.38 87 LYS A N 1
ATOM 643 C CA . LYS A 1 87 ? -15.711 -5.560 7.850 1.00 40.38 87 LYS A CA 1
ATOM 644 C C . LYS A 1 87 ? -14.960 -6.817 7.448 1.00 40.38 87 LYS A C 1
ATOM 646 O O . LYS A 1 87 ? -15.341 -7.384 6.431 1.00 40.38 87 LYS A O 1
ATOM 651 N N . SER A 1 88 ? -13.974 -7.215 8.251 1.00 42.31 88 SER A N 1
ATOM 652 C CA . SER A 1 88 ? -13.409 -8.564 8.349 1.00 42.31 88 SER A CA 1
ATOM 653 C C . SER A 1 88 ? -14.264 -9.635 7.650 1.00 42.31 88 SER A C 1
ATOM 655 O O . SER A 1 88 ? -15.060 -10.339 8.269 1.00 42.31 88 SER A O 1
ATOM 657 N N . GLY A 1 89 ? -14.130 -9.736 6.331 1.00 40.66 89 GLY A N 1
ATOM 658 C CA . GLY A 1 89 ? -14.498 -10.905 5.560 1.00 40.66 89 GLY A CA 1
ATOM 659 C C . GLY A 1 89 ? -13.245 -11.736 5.629 1.00 40.66 89 GLY A C 1
ATOM 660 O O . GLY A 1 89 ? -12.323 -11.464 4.872 1.00 40.66 89 GLY A O 1
ATOM 661 N N . GLY A 1 90 ? -13.179 -12.577 6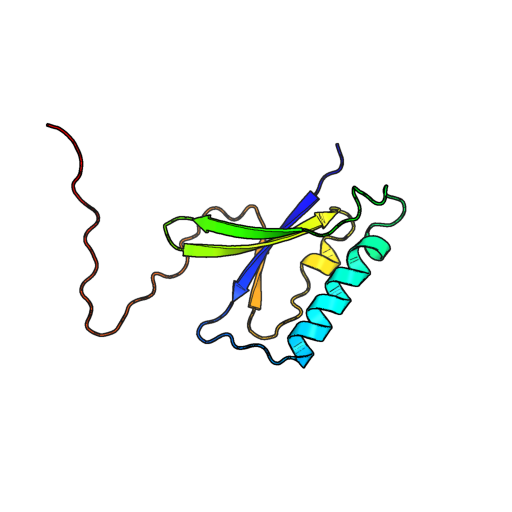.667 1.00 43.91 90 GLY A N 1
ATOM 662 C CA . GLY A 1 90 ? -11.959 -13.169 7.207 1.00 43.91 90 GLY A CA 1
ATOM 663 C C . GLY A 1 90 ? -10.874 -13.386 6.162 1.00 43.91 90 GLY A C 1
ATOM 664 O O . GLY A 1 90 ? -11.080 -14.118 5.194 1.00 43.91 90 GLY A O 1
ATOM 665 N N . VAL A 1 91 ? -9.721 -12.754 6.389 1.00 51.22 91 VAL A N 1
ATOM 666 C CA . VAL A 1 91 ? -8.489 -13.058 5.662 1.00 51.22 91 VAL A CA 1
ATOM 667 C C . VAL A 1 91 ? -8.359 -14.586 5.619 1.00 51.22 91 VAL A C 1
ATOM 669 O O . VAL A 1 91 ? -8.517 -15.226 6.668 1.00 51.22 91 VAL A O 1
ATOM 672 N N . PRO A 1 92 ? -8.146 -15.200 4.441 1.00 50.53 92 PRO A N 1
ATOM 673 C CA . PRO A 1 92 ? -8.135 -16.648 4.319 1.00 50.53 92 PRO A CA 1
ATOM 674 C C . PRO A 1 92 ? -7.155 -17.233 5.334 1.00 50.53 92 PRO A C 1
ATOM 676 O O . PRO A 1 92 ? -5.988 -16.850 5.413 1.00 50.53 92 PRO A O 1
ATOM 679 N N . ARG A 1 93 ? -7.674 -18.127 6.180 1.00 56.81 93 ARG A N 1
ATOM 680 C CA . ARG A 1 93 ? -6.912 -18.774 7.245 1.00 56.81 93 ARG A CA 1
ATOM 681 C C . ARG A 1 93 ? -5.781 -19.570 6.603 1.00 56.81 93 ARG A C 1
ATOM 683 O O . ARG A 1 93 ? -6.037 -20.624 6.024 1.00 56.81 93 ARG A O 1
ATOM 690 N N . ILE A 1 94 ? -4.555 -19.064 6.723 1.00 63.84 94 ILE A N 1
ATOM 691 C CA . ILE A 1 94 ? -3.346 -19.736 6.245 1.00 63.84 94 ILE A CA 1
ATOM 692 C C . ILE A 1 94 ? -3.285 -21.112 6.922 1.00 63.84 94 ILE A C 1
ATOM 694 O O . ILE A 1 94 ? -3.288 -21.214 8.153 1.00 63.84 94 ILE A O 1
ATOM 698 N N . ARG A 1 95 ? -3.309 -22.180 6.119 1.00 60.16 95 ARG A N 1
ATOM 699 C CA . ARG A 1 95 ? -3.141 -23.564 6.577 1.00 60.16 95 ARG A CA 1
ATOM 700 C C . ARG A 1 95 ? -1.733 -24.009 6.216 1.00 60.16 95 ARG A C 1
ATOM 702 O O . ARG A 1 95 ? -1.393 -24.049 5.042 1.00 60.16 95 ARG A O 1
ATOM 709 N N . PHE A 1 96 ? -0.947 -24.370 7.220 1.00 68.50 96 PHE A N 1
ATOM 710 C CA . PHE A 1 96 ? 0.327 -25.043 7.005 1.00 68.50 96 PHE A CA 1
ATOM 711 C C . PHE A 1 96 ? 0.072 -26.544 6.839 1.00 68.50 96 PHE A C 1
ATOM 713 O O . PHE A 1 96 ? -0.684 -27.136 7.617 1.00 68.50 96 PHE A O 1
ATOM 720 N N . GLU A 1 97 ? 0.667 -27.155 5.817 1.00 66.75 97 GLU A N 1
ATOM 721 C CA . GLU A 1 97 ? 0.548 -28.593 5.576 1.00 66.75 97 GLU A CA 1
ATOM 722 C C . GLU A 1 97 ? 1.055 -29.378 6.798 1.00 66.75 97 GLU A C 1
ATOM 724 O O . GLU A 1 97 ? 2.141 -29.123 7.314 1.00 66.75 97 GLU A O 1
ATOM 729 N N . GLY A 1 98 ? 0.234 -30.299 7.309 1.00 72.31 98 GLY A N 1
ATOM 730 C CA . GLY A 1 98 ? 0.584 -31.150 8.451 1.00 72.31 98 GLY A CA 1
ATOM 731 C C . GLY A 1 98 ? 0.431 -30.527 9.846 1.00 72.31 98 GLY A C 1
ATOM 732 O O . GLY A 1 98 ? 0.681 -31.222 10.829 1.00 72.31 98 GLY A O 1
ATOM 733 N N . VAL A 1 99 ? -0.013 -29.269 9.977 1.00 68.25 99 VAL A N 1
ATOM 734 C CA . VAL A 1 99 ? -0.186 -28.627 11.294 1.00 68.25 99 VAL A CA 1
ATOM 735 C C . VAL A 1 99 ? -1.662 -28.637 11.714 1.00 68.25 99 VAL A C 1
ATOM 737 O O . VAL A 1 99 ? -2.489 -27.990 11.061 1.00 68.25 99 VAL A O 1
ATOM 740 N N . PRO A 1 100 ? -2.036 -29.340 12.804 1.00 63.47 100 PRO A N 1
ATOM 741 C CA . PRO A 1 100 ? -3.402 -29.302 13.297 1.00 63.47 100 PRO A CA 1
ATOM 742 C C . PRO A 1 100 ? -3.751 -27.889 13.793 1.00 63.47 100 PRO A C 1
ATOM 744 O O . PRO A 1 100 ? -2.911 -27.200 14.378 1.00 63.47 100 PRO A O 1
ATOM 747 N N . PRO A 1 101 ? -4.991 -27.428 13.564 1.00 63.66 101 PRO A N 1
ATOM 748 C CA . PRO A 1 101 ? -5.416 -26.100 13.973 1.00 63.66 101 PRO A CA 1
ATOM 749 C C . PRO A 1 101 ? -5.307 -25.939 15.494 1.00 63.66 101 PRO A C 1
ATOM 751 O O . PRO A 1 101 ? -5.848 -26.754 16.242 1.00 63.66 101 PRO A O 1
ATOM 754 N N . VAL A 1 102 ? -4.680 -24.850 15.957 1.00 70.69 102 VAL A N 1
ATOM 755 C CA . VAL A 1 102 ? -4.780 -24.452 17.368 1.00 70.69 102 VAL A CA 1
ATOM 756 C C . VAL A 1 102 ? -6.258 -24.202 17.659 1.00 70.69 102 VAL A C 1
ATOM 758 O O . VAL A 1 102 ? -6.896 -23.358 17.021 1.00 70.69 102 VAL A O 1
ATOM 761 N N . SER A 1 103 ? -6.810 -25.009 18.562 1.00 66.25 103 SER A N 1
ATOM 762 C CA . SER A 1 103 ? -8.198 -24.896 18.997 1.00 66.25 103 SER A CA 1
ATOM 763 C C . SER A 1 103 ? -8.327 -23.645 19.856 1.00 66.25 103 SER A C 1
ATOM 765 O O . SER A 1 103 ? -7.610 -23.484 20.841 1.00 66.25 103 SER A O 1
ATOM 767 N N . ALA A 1 104 ? -9.216 -22.737 19.464 1.00 65.62 104 ALA A N 1
ATOM 768 C CA . ALA A 1 104 ? -9.547 -21.566 20.259 1.00 65.62 104 ALA A CA 1
ATOM 769 C C . ALA A 1 104 ? -10.550 -21.966 21.354 1.00 65.62 104 ALA A C 1
ATOM 771 O O . ALA A 1 104 ? -11.750 -21.919 21.119 1.00 65.62 104 ALA A O 1
ATOM 772 N N . SER A 1 105 ? -10.046 -22.414 22.508 1.00 48.56 105 SER A N 1
ATOM 773 C CA . SER A 1 105 ? -10.725 -22.478 23.823 1.00 48.56 105 SER A CA 1
ATOM 774 C C . SER A 1 105 ? -9.788 -23.216 24.794 1.00 48.56 105 SER A C 1
ATOM 776 O O . SER A 1 105 ? -9.221 -24.229 24.405 1.00 48.56 105 SER A O 1
ATOM 778 N N . ALA A 1 106 ? -9.571 -22.830 26.047 1.00 46.12 106 ALA A N 1
ATOM 779 C CA . ALA A 1 106 ? -10.479 -22.172 26.969 1.00 46.12 106 ALA A CA 1
ATOM 780 C C . ALA A 1 106 ? -9.685 -21.338 27.985 1.00 46.12 106 ALA A C 1
ATOM 782 O O . ALA A 1 106 ? -8.661 -21.783 28.501 1.00 46.12 106 ALA A O 1
ATOM 783 N N . GLY A 1 107 ? -10.179 -20.141 28.271 1.00 47.75 107 GLY A N 1
ATOM 784 C CA . GLY A 1 107 ? -9.675 -19.281 29.330 1.00 47.75 107 GLY A CA 1
ATOM 785 C C . GLY A 1 107 ? -10.829 -18.470 29.885 1.00 47.75 107 GLY A C 1
ATOM 786 O O . GLY A 1 107 ? -10.909 -17.281 29.613 1.00 47.75 107 GLY A O 1
ATOM 787 N N . GLU A 1 108 ? -11.724 -19.134 30.614 1.00 44.66 108 GLU A N 1
ATOM 788 C CA . GLU A 1 108 ? -12.688 -18.485 31.496 1.00 44.66 108 GLU A CA 1
ATOM 789 C C . GLU A 1 108 ? -12.834 -19.305 32.789 1.00 44.66 108 GLU A C 1
ATOM 791 O O . GLU A 1 108 ? -13.145 -20.495 32.761 1.00 44.66 108 GLU A O 1
ATOM 796 N N . GLU A 1 109 ? -12.570 -18.578 33.876 1.00 41.25 109 GLU A N 1
ATOM 797 C CA . GLU A 1 109 ? -13.040 -18.705 35.261 1.00 41.25 109 GLU A CA 1
ATOM 798 C C . GLU A 1 109 ? -12.380 -19.701 36.235 1.00 41.25 109 GLU A C 1
ATOM 800 O O . GLU A 1 109 ? -12.354 -20.919 36.054 1.00 41.25 109 GLU A O 1
ATOM 805 N N . GLY A 1 110 ? -11.881 -19.098 37.323 1.00 39.25 110 GLY A N 1
ATOM 806 C CA . GLY A 1 110 ? -11.245 -19.674 38.501 1.00 39.25 110 GLY A CA 1
ATOM 807 C C . GLY A 1 110 ? -10.589 -18.575 39.328 1.00 39.25 110 GLY A C 1
ATOM 808 O O . GLY A 1 110 ? -9.349 -18.461 39.234 1.00 39.25 110 GLY A O 1
#

Organism: NCBI:txid2213162

Radius of gyration: 17.73 Å; chains: 1; bounding box: 29×55×48 Å

Secondary structure (DSSP, 8-state):
---EEEEEEEEPTT----HHHHHHHHHHHHHHHHHH-S--TTTS--EEEEEEETTEEEEEEEEEGGGHHHHHS-SSTTEEEEETT--------PPPTT-PPPP-------

Foldseek 3Di:
DFDKFKKWKAFDPPDDDDPVLVVQVVVLQVCQLVQLPPDPPVQSHKDWDWDADPNDIIIMIMHGPSSVVSRCDDSDPRIHIHGPPPDCPDDPDDDDPPDDDDDPDDDDDD